Protein AF-A0A961TWR5-F1 (afdb_monomer)

Solvent-accessible surface area (backbone atoms only — not comparable to full-atom values): 5924 Å² total; per-residue (Å²): 115,50,78,44,70,48,48,63,70,35,82,90,73,75,38,55,91,64,96,63,83,71,77,61,46,81,47,73,83,88,82,78,98,65,56,73,64,61,53,50,52,52,45,49,52,34,15,52,65,52,85,90,53,91,63,72,61,31,74,57,32,41,74,58,53,51,52,50,54,49,53,63,56,57,74,74,55,58,92,88,60,81,78,80,87,59,68,79,82,76,113

Foldseek 3Di:
DDWAQLAFADPVVNGGPDDDDGDTDDDDDDDDPDDPVVVNVVQSVQQQPDPPDPDRRGRGGPVVVLVVQVVVVVVPDDPPDDDDPDSVVRD

Sequence (91 aa):
DGILYTRGTVDFYKTYPGMYVPSPVRVTAYDQDSSLESLCEEILGLTKMNWNNTQFDGRLPITLECASKIGDIMKYVDPKERPQVSYSFYM

Structure (mmCIF, N/CA/C/O backbone):
data_AF-A0A961TWR5-F1
#
_entry.id   AF-A0A961TWR5-F1
#
loop_
_atom_site.group_PDB
_atom_site.id
_atom_site.type_symbol
_atom_site.label_atom_id
_atom_site.label_alt_id
_atom_site.label_comp_id
_atom_site.label_asym_id
_atom_site.label_entity_id
_atom_site.label_seq_id
_atom_site.pdbx_PDB_ins_code
_atom_site.Cartn_x
_atom_site.Cartn_y
_atom_site.Cartn_z
_atom_site.occupancy
_atom_site.B_iso_or_equiv
_atom_site.auth_seq_id
_atom_site.auth_comp_id
_atom_site.auth_asym_id
_atom_site.auth_atom_id
_atom_site.pdbx_PDB_model_num
ATOM 1 N N . ASP A 1 1 ? -7.819 11.896 -11.314 1.00 91.19 1 ASP A N 1
ATOM 2 C CA . ASP A 1 1 ? -7.547 10.509 -10.868 1.00 91.19 1 ASP A CA 1
ATOM 3 C C . ASP A 1 1 ? -6.332 9.975 -11.617 1.00 91.19 1 ASP A C 1
ATOM 5 O O . ASP A 1 1 ? -5.938 10.553 -12.622 1.00 91.19 1 ASP A O 1
ATOM 9 N N . GLY A 1 2 ? -5.674 8.947 -11.086 1.00 94.44 2 GLY A N 1
ATOM 10 C CA . GLY A 1 2 ? -4.410 8.437 -11.614 1.00 94.44 2 GLY A CA 1
ATOM 11 C C . GLY A 1 2 ? -4.160 6.978 -11.252 1.00 94.44 2 GLY A C 1
ATOM 12 O O . GLY A 1 2 ? -4.856 6.386 -10.424 1.00 94.44 2 GLY A O 1
ATOM 13 N N . ILE A 1 3 ? -3.162 6.390 -11.905 1.00 96.69 3 ILE A N 1
ATOM 14 C CA . ILE A 1 3 ? -2.728 5.010 -11.693 1.00 96.69 3 ILE A CA 1
ATOM 15 C C . ILE A 1 3 ? -1.280 5.054 -11.209 1.00 96.69 3 ILE A C 1
ATOM 17 O O . ILE A 1 3 ? -0.413 5.560 -11.914 1.00 96.69 3 ILE A O 1
ATOM 21 N N . LEU A 1 4 ? -1.026 4.505 -10.022 1.00 97.00 4 LEU A N 1
ATOM 22 C CA . LEU A 1 4 ? 0.287 4.478 -9.388 1.00 97.00 4 LEU A CA 1
ATOM 23 C C . LEU A 1 4 ? 0.799 3.040 -9.290 1.00 97.00 4 LEU A C 1
ATOM 25 O O . LEU A 1 4 ? 0.191 2.185 -8.642 1.00 97.00 4 LEU A O 1
ATOM 29 N N . TYR A 1 5 ? 1.946 2.774 -9.905 1.00 95.56 5 TYR A N 1
ATOM 30 C CA . TYR A 1 5 ? 2.673 1.525 -9.708 1.00 95.56 5 TYR A CA 1
ATOM 31 C C . TYR A 1 5 ? 3.574 1.656 -8.481 1.00 95.56 5 TYR A C 1
ATOM 33 O O . TYR A 1 5 ? 4.553 2.392 -8.492 1.00 95.56 5 TYR A O 1
ATOM 41 N N . THR A 1 6 ? 3.247 0.929 -7.415 1.00 94.94 6 THR A N 1
ATOM 42 C CA . THR A 1 6 ? 4.036 0.902 -6.167 1.00 94.94 6 THR A CA 1
ATOM 43 C C . THR A 1 6 ? 5.068 -0.228 -6.138 1.00 94.94 6 THR A C 1
ATOM 45 O O . THR A 1 6 ? 5.956 -0.255 -5.279 1.00 94.94 6 THR A O 1
ATOM 48 N N . ARG A 1 7 ? 4.957 -1.149 -7.103 1.00 93.62 7 ARG A N 1
ATOM 49 C CA . ARG A 1 7 ? 5.845 -2.283 -7.365 1.00 93.62 7 ARG A CA 1
ATOM 50 C C . ARG A 1 7 ? 6.282 -2.262 -8.822 1.00 93.62 7 ARG A C 1
ATOM 52 O O . ARG A 1 7 ? 5.472 -1.978 -9.702 1.00 93.62 7 ARG A O 1
ATOM 59 N N . GLY A 1 8 ? 7.533 -2.619 -9.067 1.00 92.88 8 GLY A N 1
ATOM 60 C CA . GLY A 1 8 ? 8.116 -2.629 -10.401 1.00 92.88 8 GLY A CA 1
ATOM 61 C C . GLY A 1 8 ? 9.541 -3.161 -10.380 1.00 92.88 8 GLY A C 1
ATOM 62 O O . GLY A 1 8 ? 9.970 -3.769 -9.398 1.00 92.88 8 GLY A O 1
ATOM 63 N N . THR A 1 9 ? 10.258 -2.953 -11.480 1.00 93.06 9 THR A N 1
ATOM 64 C CA . THR A 1 9 ? 11.652 -3.377 -11.628 1.00 93.06 9 THR A CA 1
ATOM 65 C C . THR A 1 9 ? 12.507 -2.888 -10.466 1.00 93.06 9 THR A C 1
ATOM 67 O O 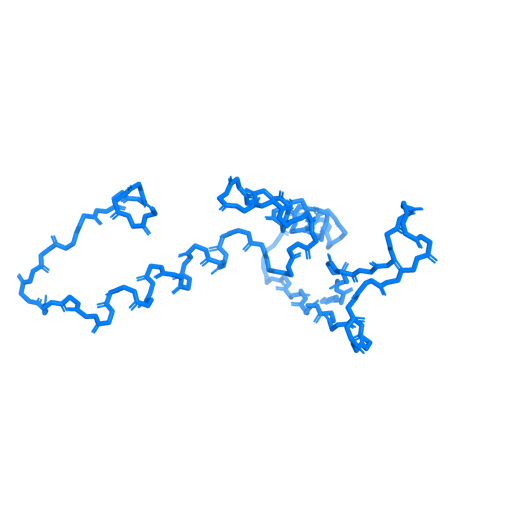. THR A 1 9 ? 12.411 -1.739 -10.044 1.00 93.06 9 THR A O 1
ATOM 70 N N . VAL A 1 10 ? 13.365 -3.775 -9.972 1.00 92.19 10 VAL A N 1
ATOM 71 C CA . VAL A 1 10 ? 14.330 -3.465 -8.922 1.00 92.19 10 VAL A CA 1
ATOM 72 C C . VAL A 1 10 ? 15.710 -3.394 -9.554 1.00 92.19 10 VAL A C 1
ATOM 74 O O . VAL A 1 10 ? 16.182 -4.375 -10.132 1.00 92.19 10 VAL A O 1
ATOM 77 N N . ASP A 1 11 ? 16.381 -2.254 -9.409 1.00 91.75 11 ASP A N 1
ATOM 78 C CA . ASP A 1 11 ? 17.665 -1.991 -10.068 1.00 91.75 11 ASP A CA 1
ATOM 79 C C . ASP A 1 11 ? 18.760 -2.995 -9.717 1.00 91.75 11 ASP A C 1
ATOM 81 O O . ASP A 1 11 ? 19.596 -3.306 -10.568 1.00 91.75 11 ASP A O 1
ATOM 85 N N . PHE A 1 12 ? 18.753 -3.512 -8.487 1.00 93.56 12 PHE A N 1
ATOM 86 C CA . PHE A 1 12 ? 19.695 -4.534 -8.040 1.00 93.56 12 PHE A CA 1
ATOM 87 C C . PHE A 1 12 ? 19.472 -5.874 -8.758 1.00 93.56 12 PHE A C 1
ATOM 89 O O . PHE A 1 12 ? 20.429 -6.499 -9.202 1.00 93.56 12 PHE A O 1
ATOM 96 N N . TYR A 1 13 ? 18.213 -6.286 -8.939 1.00 93.38 13 TYR A N 1
ATOM 97 C CA . TYR A 1 13 ? 17.870 -7.545 -9.609 1.00 93.38 13 TYR A CA 1
ATOM 98 C C . TYR A 1 13 ? 17.808 -7.426 -11.136 1.00 93.38 13 TYR A C 1
ATOM 100 O O . TYR A 1 13 ? 17.723 -8.445 -11.817 1.00 93.38 13 TYR A O 1
ATOM 108 N N . LYS A 1 14 ? 17.804 -6.200 -11.684 1.00 95.25 14 LYS A N 1
ATOM 109 C CA . LYS A 1 14 ? 17.572 -5.913 -13.115 1.00 95.25 14 LYS A CA 1
ATOM 110 C C . LYS A 1 14 ? 16.276 -6.529 -13.659 1.00 95.25 14 LYS A C 1
ATOM 112 O O . LYS A 1 14 ? 16.124 -6.711 -14.861 1.00 95.25 14 LYS A O 1
ATOM 117 N N . THR A 1 15 ? 15.339 -6.846 -12.771 1.00 94.56 15 THR A N 1
ATOM 118 C CA . THR A 1 15 ? 14.060 -7.470 -13.100 1.00 94.56 15 THR A CA 1
ATOM 119 C C . THR A 1 15 ? 13.013 -7.131 -12.043 1.00 94.56 15 THR A C 1
ATOM 121 O O . THR A 1 15 ? 13.332 -6.610 -10.968 1.00 94.56 15 THR A O 1
ATOM 124 N N . TYR A 1 16 ? 11.753 -7.418 -12.354 1.00 92.56 16 TYR A N 1
ATOM 125 C CA . TYR A 1 16 ? 10.673 -7.432 -11.379 1.00 92.56 16 TYR A CA 1
ATOM 126 C C . TYR A 1 16 ? 10.643 -8.800 -10.671 1.00 92.56 16 TYR A C 1
ATOM 128 O O . TYR A 1 16 ? 10.492 -9.814 -11.351 1.00 92.56 16 TYR A O 1
ATOM 136 N N . PRO A 1 17 ? 10.778 -8.868 -9.331 1.00 90.75 17 PRO A N 1
ATOM 137 C CA . PRO A 1 17 ? 10.870 -10.143 -8.613 1.00 90.75 17 PRO A CA 1
ATOM 138 C C . PRO A 1 17 ? 9.516 -10.835 -8.372 1.00 90.75 17 PRO A C 1
ATOM 140 O O . PRO A 1 17 ? 9.486 -11.953 -7.862 1.00 90.75 17 PRO A O 1
ATOM 143 N N . GLY A 1 18 ? 8.387 -10.185 -8.674 1.00 89.00 18 GLY A N 1
ATOM 144 C CA . GLY A 1 18 ? 7.065 -10.778 -8.474 1.00 89.00 18 GLY A CA 1
ATOM 145 C C . GLY A 1 18 ? 6.649 -11.720 -9.607 1.00 89.00 18 GLY A C 1
ATOM 146 O O . GLY A 1 18 ? 7.158 -11.656 -10.720 1.00 89.00 18 GLY A O 1
ATOM 147 N N . MET A 1 19 ? 5.680 -12.593 -9.321 1.00 88.44 19 MET A N 1
ATOM 148 C CA . MET A 1 19 ? 5.255 -13.650 -10.251 1.00 88.44 19 MET A CA 1
ATOM 149 C C . MET A 1 19 ? 4.434 -13.159 -11.455 1.00 88.44 19 MET A C 1
ATOM 151 O O . MET A 1 19 ? 4.428 -13.813 -12.493 1.00 88.44 19 MET A O 1
ATOM 155 N N . TYR A 1 20 ? 3.706 -12.048 -11.318 1.00 91.06 20 TYR A N 1
ATOM 156 C CA . TYR A 1 20 ? 2.737 -11.562 -12.311 1.00 91.06 20 TYR A CA 1
ATOM 157 C C . TYR A 1 20 ? 3.049 -10.132 -12.746 1.00 91.06 20 TYR A C 1
ATOM 159 O O . TYR A 1 20 ? 3.881 -9.470 -12.142 1.00 91.06 20 TYR A O 1
ATOM 167 N N . VAL A 1 21 ? 2.350 -9.611 -13.757 1.00 91.88 21 VAL A N 1
ATOM 168 C CA . VAL A 1 21 ? 2.451 -8.183 -14.098 1.00 91.88 21 VAL A CA 1
ATOM 169 C C . VAL A 1 21 ? 2.114 -7.340 -12.854 1.00 91.88 21 VAL A C 1
ATOM 171 O O . VAL A 1 21 ? 1.094 -7.618 -12.210 1.00 91.88 21 VAL A O 1
ATOM 174 N N . PRO A 1 22 ? 2.939 -6.336 -12.486 1.00 92.88 22 PRO A N 1
ATOM 175 C CA . PRO A 1 22 ? 2.663 -5.485 -11.337 1.00 92.88 22 PRO A CA 1
ATOM 176 C C . PRO A 1 22 ? 1.249 -4.903 -11.400 1.00 92.88 22 PRO A C 1
ATOM 178 O O . PRO A 1 22 ? 0.841 -4.335 -12.408 1.00 92.88 22 PRO A O 1
ATOM 181 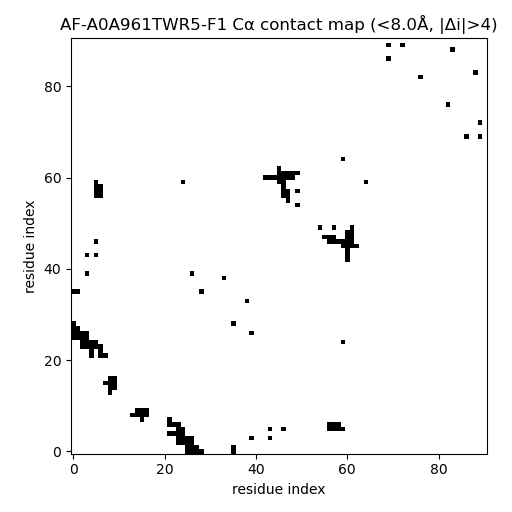N N . SER A 1 23 ? 0.488 -5.054 -10.317 1.00 93.31 23 SER A N 1
ATOM 182 C CA . SER A 1 23 ? -0.865 -4.504 -10.229 1.00 93.31 23 SER A CA 1
ATOM 183 C C . SER A 1 23 ? -0.802 -3.090 -9.652 1.00 93.31 23 SER A C 1
ATOM 185 O O . SER A 1 23 ? -0.367 -2.941 -8.501 1.00 93.31 23 SER A O 1
ATOM 187 N N . PRO A 1 24 ? -1.237 -2.062 -10.399 1.00 95.31 24 PRO A N 1
ATOM 188 C CA . PRO A 1 24 ? -1.194 -0.702 -9.902 1.00 95.31 24 PRO A CA 1
ATOM 189 C C . PRO A 1 24 ? -2.312 -0.423 -8.893 1.00 95.31 24 PRO A C 1
ATOM 191 O O . PRO A 1 24 ? -3.296 -1.160 -8.782 1.00 95.31 24 PRO A O 1
ATOM 194 N N . VAL A 1 25 ? -2.166 0.687 -8.176 1.00 95.81 25 VAL A N 1
ATOM 195 C CA . VAL A 1 25 ? -3.176 1.251 -7.281 1.00 95.81 25 VAL A CA 1
ATOM 196 C C . VAL A 1 25 ? -3.817 2.451 -7.973 1.00 95.81 25 VAL A C 1
ATOM 198 O O . VAL A 1 25 ? -3.124 3.295 -8.539 1.00 95.81 25 VAL A O 1
ATOM 201 N N . ARG A 1 26 ? -5.149 2.535 -7.950 1.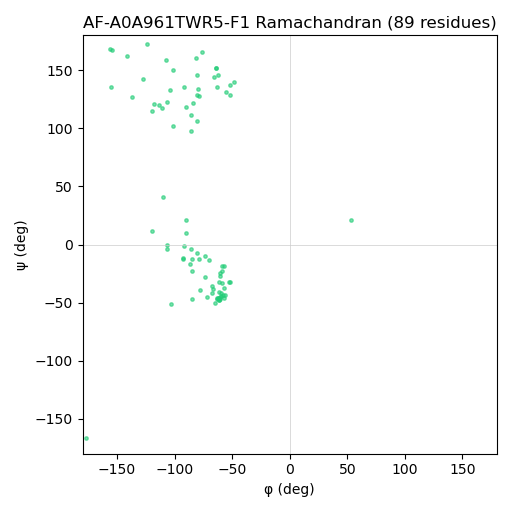00 96.81 26 ARG A N 1
ATOM 202 C CA . ARG A 1 26 ? -5.867 3.724 -8.420 1.00 96.81 26 ARG A CA 1
ATOM 203 C C . ARG A 1 26 ? -5.854 4.781 -7.321 1.00 96.81 26 ARG A C 1
ATOM 205 O O . ARG A 1 26 ? -6.248 4.490 -6.196 1.00 96.81 26 ARG A O 1
ATOM 212 N N . VAL A 1 27 ? -5.451 5.994 -7.673 1.00 96.31 27 VAL A N 1
ATOM 213 C CA . VAL A 1 27 ? -5.463 7.157 -6.788 1.00 96.31 27 VAL A CA 1
ATOM 214 C C . VAL A 1 27 ? -6.521 8.128 -7.291 1.00 96.31 27 VAL A C 1
ATOM 216 O O . VAL A 1 27 ? -6.440 8.652 -8.403 1.00 96.31 27 VAL A O 1
ATOM 219 N N . THR A 1 28 ? -7.531 8.365 -6.466 1.00 95.56 28 THR A N 1
ATOM 220 C CA . THR A 1 28 ? -8.566 9.363 -6.725 1.00 95.56 28 THR A CA 1
ATOM 221 C C . THR A 1 28 ? -8.515 10.358 -5.586 1.00 95.56 28 THR A C 1
ATOM 223 O O . THR A 1 28 ? -8.765 9.998 -4.440 1.00 95.56 28 THR A O 1
ATOM 226 N N . ALA A 1 29 ? -8.153 11.591 -5.907 1.00 93.62 29 ALA A N 1
ATOM 227 C CA . ALA A 1 29 ? -8.181 12.680 -4.955 1.00 93.62 29 ALA A CA 1
ATOM 228 C C . ALA A 1 29 ? -9.545 13.384 -5.060 1.00 93.62 29 ALA A C 1
ATOM 230 O O . ALA A 1 29 ? -10.094 13.518 -6.157 1.00 93.62 29 ALA A O 1
ATOM 231 N N . TYR A 1 30 ? -10.135 13.679 -3.901 1.00 92.00 30 TYR A N 1
ATOM 232 C CA . TYR A 1 30 ? -11.496 14.208 -3.779 1.00 92.00 30 TYR A CA 1
ATOM 233 C C . TYR A 1 30 ? -11.478 15.711 -3.496 1.00 92.00 30 TYR A C 1
ATOM 235 O O . TYR A 1 30 ? -12.115 16.474 -4.213 1.00 92.00 30 TYR A O 1
ATOM 243 N N . ASP A 1 31 ? -10.712 16.110 -2.483 1.00 92.50 31 ASP A N 1
ATOM 244 C CA . ASP A 1 31 ? -10.439 17.496 -2.118 1.00 92.50 31 ASP A CA 1
ATOM 245 C C . ASP A 1 31 ? -8.945 17.600 -1.796 1.00 92.50 31 ASP A C 1
ATOM 247 O O . ASP A 1 31 ? -8.411 16.753 -1.072 1.00 92.50 31 ASP A O 1
ATOM 251 N N . GLN A 1 32 ? -8.247 18.534 -2.438 1.00 85.69 32 GLN A N 1
ATOM 252 C CA . GLN A 1 32 ? -6.786 18.557 -2.470 1.00 85.69 32 GLN A CA 1
ATOM 253 C C . GLN A 1 32 ? -6.249 19.971 -2.707 1.00 85.69 32 GLN A C 1
ATOM 255 O O . GLN A 1 32 ? -6.667 20.656 -3.638 1.00 85.69 32 GLN A O 1
ATOM 260 N N . ASP A 1 33 ? -5.233 20.344 -1.935 1.00 90.38 33 ASP A N 1
ATOM 261 C CA . ASP A 1 33 ? -4.444 21.563 -2.163 1.00 90.38 33 ASP A CA 1
ATOM 262 C C . ASP A 1 33 ? -3.197 21.294 -3.031 1.00 90.38 33 ASP A C 1
ATOM 264 O O . ASP A 1 33 ? -2.542 22.217 -3.519 1.00 90.38 33 ASP A O 1
ATOM 268 N N . SER A 1 34 ? -2.872 20.013 -3.235 1.00 92.81 34 SER A N 1
ATOM 269 C CA . SER A 1 34 ? -1.655 19.532 -3.894 1.00 92.81 34 SER A CA 1
ATOM 270 C C . SER A 1 34 ? -1.928 18.959 -5.286 1.00 92.81 34 SER A C 1
ATOM 272 O O . SER A 1 34 ? -3.029 18.492 -5.609 1.00 92.81 34 SER A O 1
ATOM 274 N N . SER A 1 35 ? -0.880 18.915 -6.111 1.00 95.50 35 SER A N 1
ATOM 275 C CA . SER A 1 35 ? -0.931 18.198 -7.385 1.00 95.50 35 SER A CA 1
ATOM 276 C C . SER A 1 35 ? -1.127 16.690 -7.166 1.00 95.50 35 SER A C 1
ATOM 278 O O . SER A 1 35 ? -0.700 16.127 -6.155 1.00 95.50 35 SER A O 1
ATOM 280 N N . LEU A 1 36 ? -1.746 16.014 -8.138 1.00 96.00 36 LEU A N 1
ATOM 281 C CA . LEU A 1 36 ? -1.898 14.557 -8.096 1.00 96.00 36 LEU A CA 1
ATOM 282 C C . LEU A 1 36 ? -0.539 13.835 -8.077 1.00 96.00 36 LEU A C 1
ATOM 284 O O . LEU A 1 36 ? -0.433 12.775 -7.469 1.00 96.00 36 LEU A O 1
ATOM 288 N N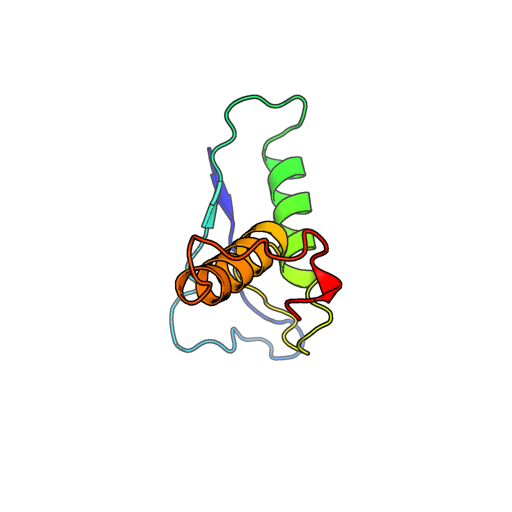 . GLU A 1 37 ? 0.483 14.402 -8.719 1.00 96.38 37 GLU A N 1
ATOM 289 C CA . GLU A 1 37 ? 1.847 13.865 -8.734 1.00 96.38 37 GLU A CA 1
ATOM 290 C C . GLU A 1 37 ? 2.461 13.883 -7.333 1.00 96.38 37 GLU A C 1
ATOM 292 O O . GLU A 1 37 ? 2.870 12.834 -6.846 1.00 96.38 37 GLU A O 1
ATOM 297 N N . SER A 1 38 ? 2.396 15.023 -6.638 1.00 96.94 38 SER A N 1
ATOM 298 C CA . SER A 1 38 ? 2.868 15.153 -5.251 1.00 96.94 38 SER A CA 1
ATOM 299 C C . SER A 1 38 ? 2.163 14.167 -4.316 1.00 96.94 38 SER A C 1
ATOM 301 O O . SER A 1 38 ? 2.807 13.474 -3.533 1.00 96.94 38 SER A O 1
ATOM 303 N N . LEU A 1 39 ? 0.839 14.016 -4.455 1.00 96.25 39 LEU A N 1
ATOM 304 C CA . LEU A 1 39 ? 0.087 13.009 -3.698 1.00 96.25 39 LEU A CA 1
ATOM 305 C C . LEU A 1 39 ? 0.565 11.583 -4.011 1.00 96.25 39 LEU A C 1
ATOM 307 O O . LEU A 1 39 ? 0.669 10.749 -3.114 1.00 96.25 39 LEU A O 1
ATOM 311 N N . CYS A 1 40 ? 0.859 11.280 -5.276 1.00 97.00 40 CYS A N 1
ATOM 312 C CA . CYS A 1 40 ? 1.382 9.973 -5.666 1.00 97.00 40 CYS A CA 1
ATOM 313 C C . CYS A 1 40 ? 2.785 9.715 -5.102 1.00 97.00 40 CYS A C 1
ATOM 315 O O . CYS A 1 40 ? 3.056 8.588 -4.688 1.00 97.00 40 CYS A O 1
ATOM 317 N N . GLU A 1 41 ? 3.652 10.725 -5.054 1.00 96.88 41 GLU A N 1
ATOM 318 C CA . GLU A 1 41 ? 4.981 10.635 -4.439 1.00 96.88 41 GLU A CA 1
ATOM 319 C C . GLU A 1 41 ? 4.887 10.345 -2.937 1.00 96.88 41 GLU A C 1
ATOM 321 O O . GLU A 1 41 ? 5.546 9.428 -2.441 1.00 96.88 41 GLU A O 1
ATOM 326 N N . GLU A 1 42 ? 4.014 11.055 -2.219 1.00 96.31 42 GLU A N 1
ATOM 327 C CA . GLU A 1 42 ? 3.760 10.817 -0.794 1.00 96.31 42 GLU A CA 1
ATOM 328 C C . GLU A 1 42 ? 3.216 9.405 -0.542 1.00 96.31 42 GLU A C 1
ATOM 330 O O . GLU A 1 42 ? 3.725 8.677 0.316 1.00 96.31 42 GLU A O 1
ATOM 335 N N . ILE A 1 43 ? 2.215 8.976 -1.322 1.00 96.56 43 ILE A N 1
ATOM 336 C CA . ILE A 1 43 ? 1.654 7.620 -1.244 1.00 96.56 43 ILE A CA 1
ATOM 337 C C . ILE A 1 43 ? 2.740 6.579 -1.523 1.00 96.56 43 ILE A C 1
ATOM 339 O O . ILE A 1 43 ? 2.832 5.582 -0.800 1.00 96.56 43 ILE A O 1
ATOM 343 N N . LEU A 1 44 ? 3.575 6.797 -2.544 1.00 96.31 44 LEU A N 1
ATOM 344 C CA . LEU A 1 44 ? 4.676 5.901 -2.871 1.00 96.31 44 LEU A CA 1
ATOM 345 C C . LEU A 1 44 ? 5.653 5.801 -1.699 1.00 96.31 44 LEU A C 1
ATOM 347 O O . LEU A 1 44 ? 5.975 4.683 -1.302 1.00 96.31 44 LEU A O 1
ATOM 351 N N . GLY A 1 45 ? 6.050 6.923 -1.095 1.00 95.69 45 GLY A N 1
ATOM 352 C CA . GLY A 1 45 ? 6.890 6.950 0.103 1.00 95.69 45 GLY A CA 1
ATOM 353 C C . GLY A 1 45 ? 6.272 6.178 1.272 1.00 95.69 45 GLY A C 1
ATOM 354 O O . GLY A 1 45 ? 6.926 5.323 1.871 1.00 95.69 45 GLY A O 1
ATOM 355 N N . LEU A 1 46 ? 4.979 6.379 1.540 1.00 96.06 46 LEU A N 1
ATOM 35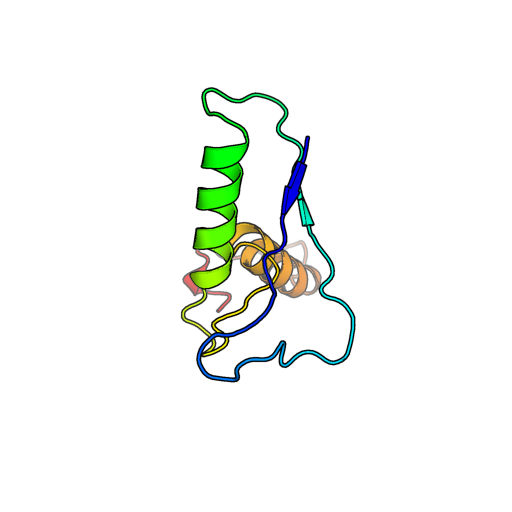6 C CA . LEU A 1 46 ? 4.233 5.654 2.577 1.00 96.06 46 LEU A CA 1
ATOM 357 C C . LEU A 1 46 ? 4.187 4.141 2.349 1.00 96.06 46 LEU A C 1
ATOM 359 O O . LEU A 1 46 ? 4.104 3.392 3.323 1.00 96.06 46 LEU A O 1
ATOM 363 N N . THR A 1 47 ? 4.277 3.661 1.105 1.00 95.31 47 THR A N 1
ATOM 364 C CA . THR A 1 47 ? 4.362 2.213 0.829 1.00 95.31 47 THR A CA 1
ATOM 365 C C . THR A 1 47 ? 5.695 1.587 1.249 1.00 95.31 47 THR A C 1
ATOM 367 O O . THR A 1 47 ? 5.810 0.364 1.295 1.00 95.31 47 THR A O 1
ATOM 370 N N . LYS A 1 48 ? 6.711 2.408 1.543 1.00 92.75 48 LYS A N 1
ATOM 371 C CA . LYS A 1 48 ? 8.076 1.987 1.903 1.00 92.75 48 LYS A CA 1
ATOM 372 C C . LYS A 1 48 ? 8.381 2.164 3.391 1.00 92.75 48 LYS A C 1
ATOM 374 O O . LYS A 1 48 ? 9.449 1.776 3.846 1.00 92.75 48 LYS A O 1
ATOM 379 N N . MET A 1 49 ? 7.448 2.725 4.160 1.00 91.44 49 MET A N 1
ATOM 380 C CA . MET A 1 49 ? 7.645 3.066 5.574 1.00 91.44 49 MET A CA 1
ATOM 381 C C . MET A 1 49 ? 7.266 1.945 6.556 1.00 91.44 49 MET A C 1
ATOM 383 O O . MET A 1 49 ? 7.016 2.209 7.730 1.00 91.44 49 MET A O 1
ATOM 387 N N . ASN A 1 50 ? 7.220 0.684 6.118 1.00 88.50 50 ASN A N 1
ATOM 388 C CA . ASN A 1 50 ? 6.915 -0.429 7.015 1.00 88.50 50 ASN A CA 1
ATOM 389 C C . ASN A 1 50 ? 8.174 -0.949 7.722 1.00 88.50 50 ASN A C 1
ATOM 391 O O . ASN A 1 50 ? 8.895 -1.779 7.188 1.00 88.50 50 ASN A O 1
ATOM 395 N N . TRP A 1 51 ? 8.405 -0.497 8.958 1.00 84.12 51 TRP A N 1
ATOM 396 C CA . TRP A 1 51 ? 9.550 -0.938 9.774 1.00 84.12 51 TRP A CA 1
ATOM 397 C C . TRP A 1 51 ? 9.406 -2.368 10.329 1.00 84.12 51 TRP A C 1
ATOM 399 O O . TRP A 1 51 ? 10.348 -2.932 10.877 1.00 84.12 51 TRP A O 1
ATOM 409 N N . ASN A 1 52 ? 8.226 -2.980 10.205 1.00 84.31 52 ASN A N 1
ATOM 410 C CA . ASN A 1 52 ? 7.937 -4.292 10.797 1.00 84.31 52 ASN A CA 1
ATOM 411 C C . ASN A 1 52 ? 8.231 -5.449 9.842 1.00 84.31 52 ASN A C 1
ATOM 413 O O . ASN A 1 52 ? 8.036 -6.611 10.191 1.00 84.31 52 ASN A O 1
ATOM 417 N N . ASN A 1 53 ? 8.669 -5.150 8.621 1.00 82.81 53 ASN A N 1
ATOM 418 C CA . ASN A 1 53 ? 9.157 -6.140 7.680 1.00 82.81 53 ASN A CA 1
ATOM 419 C C . ASN A 1 53 ? 10.357 -5.580 6.909 1.00 82.81 53 ASN A C 1
ATOM 421 O O . ASN A 1 53 ? 10.594 -4.379 6.862 1.00 82.81 53 ASN A O 1
ATOM 425 N N . THR A 1 54 ? 11.132 -6.470 6.297 1.00 85.56 54 THR A N 1
ATOM 426 C CA . THR A 1 54 ? 12.260 -6.093 5.433 1.00 85.56 54 THR A CA 1
ATOM 427 C C . THR A 1 54 ? 11.832 -5.930 3.972 1.00 85.56 54 THR A C 1
ATOM 429 O O . THR A 1 54 ? 12.678 -5.867 3.079 1.00 85.56 54 THR A O 1
ATOM 432 N N . GLN A 1 55 ? 10.523 -5.934 3.696 1.00 86.19 55 GLN A N 1
ATOM 433 C CA . GLN A 1 55 ? 10.006 -5.846 2.341 1.00 86.19 55 GLN A CA 1
ATOM 434 C C . GLN A 1 55 ? 10.029 -4.388 1.881 1.00 86.19 55 GLN A C 1
ATOM 436 O O . GLN A 1 55 ? 9.189 -3.578 2.257 1.00 86.19 55 GLN A O 1
ATOM 441 N N . PHE A 1 56 ? 10.973 -4.071 1.002 1.00 85.44 56 PHE A N 1
ATOM 442 C CA . PHE A 1 56 ? 11.152 -2.716 0.486 1.00 85.44 56 PHE A CA 1
ATOM 443 C C . PHE A 1 56 ? 10.152 -2.342 -0.621 1.00 85.44 56 PHE A C 1
ATOM 445 O O . PHE A 1 56 ? 10.052 -1.178 -0.975 1.00 85.44 56 PHE A O 1
ATOM 452 N N . ASP A 1 57 ? 9.403 -3.283 -1.201 1.00 87.94 57 ASP A N 1
ATOM 453 C CA . ASP A 1 57 ? 8.479 -3.037 -2.316 1.00 87.94 57 ASP A CA 1
ATOM 454 C C . ASP A 1 57 ? 6.997 -3.166 -1.902 1.00 87.94 57 ASP A C 1
ATOM 456 O O . ASP A 1 57 ? 6.166 -3.701 -2.637 1.00 87.94 57 ASP A O 1
ATOM 460 N N . GLY A 1 58 ? 6.635 -2.661 -0.717 1.00 90.81 58 GLY A N 1
ATOM 461 C CA . GLY A 1 58 ? 5.248 -2.648 -0.230 1.00 90.81 58 GLY A CA 1
ATOM 462 C C . GLY A 1 58 ? 4.245 -2.123 -1.270 1.00 90.81 58 GLY A C 1
ATOM 463 O O . GLY A 1 58 ? 4.547 -1.195 -2.027 1.00 90.81 58 GLY A O 1
ATOM 464 N N . ARG A 1 59 ? 3.065 -2.762 -1.353 1.00 93.00 59 ARG A N 1
ATOM 465 C CA . ARG A 1 59 ? 2.032 -2.420 -2.352 1.00 93.00 59 ARG A CA 1
ATOM 466 C C . ARG A 1 59 ? 1.150 -1.270 -1.886 1.00 93.00 59 ARG A C 1
ATOM 468 O O . ARG A 1 59 ? 0.847 -0.391 -2.690 1.00 93.00 59 ARG A O 1
ATOM 475 N N . LEU A 1 60 ? 0.682 -1.332 -0.643 1.00 95.81 60 LEU A N 1
ATOM 476 C CA . LEU A 1 60 ? -0.227 -0.350 -0.062 1.00 95.81 60 LEU A CA 1
ATOM 477 C C . LEU A 1 60 ? 0.555 0.607 0.845 1.00 95.81 60 LEU A C 1
ATOM 479 O O . LEU A 1 60 ? 1.569 0.206 1.416 1.00 95.81 60 LEU A O 1
ATOM 483 N N . PRO A 1 61 ? 0.113 1.867 0.984 1.00 95.75 61 PRO A N 1
ATOM 484 C CA . PRO A 1 61 ? 0.686 2.772 1.968 1.00 95.75 61 PRO A CA 1
ATOM 485 C C . PRO A 1 61 ? 0.451 2.231 3.380 1.00 95.75 61 PRO A C 1
ATOM 487 O O . PRO A 1 61 ? -0.601 1.649 3.663 1.00 95.75 61 PRO A O 1
ATOM 490 N N . ILE A 1 62 ? 1.411 2.469 4.277 1.00 93.94 62 ILE A N 1
ATOM 491 C CA . ILE A 1 62 ? 1.354 1.994 5.666 1.00 93.94 62 ILE A CA 1
ATOM 492 C C . ILE A 1 62 ? 0.053 2.387 6.379 1.00 93.94 62 ILE A C 1
ATOM 494 O O . ILE A 1 62 ? -0.470 1.613 7.170 1.00 93.94 62 ILE A O 1
ATOM 498 N N . THR A 1 63 ? -0.531 3.539 6.044 1.00 94.00 63 THR A N 1
ATOM 499 C CA . THR A 1 63 ? -1.817 3.997 6.590 1.00 94.00 63 THR A CA 1
ATOM 500 C C . THR A 1 63 ? -2.948 2.988 6.369 1.00 94.00 63 THR A C 1
ATOM 502 O O . THR A 1 63 ? -3.705 2.704 7.297 1.00 94.00 63 THR A O 1
ATOM 505 N N . LEU A 1 64 ? -3.036 2.397 5.173 1.00 95.62 64 LEU A N 1
ATOM 506 C CA . LEU A 1 64 ? -4.042 1.385 4.843 1.00 95.62 64 LEU A CA 1
ATOM 507 C C . LEU A 1 64 ? -3.680 0.010 5.409 1.00 95.62 64 LEU A C 1
ATOM 509 O O . LEU A 1 64 ? -4.561 -0.696 5.899 1.00 95.62 64 LEU A O 1
ATOM 513 N N . GLU A 1 65 ? -2.400 -0.373 5.371 1.00 92.56 65 GLU A N 1
ATOM 514 C CA . GLU A 1 65 ? -1.961 -1.657 5.933 1.00 92.56 65 GLU A CA 1
ATOM 515 C C . GLU A 1 65 ? -2.219 -1.728 7.443 1.00 92.56 65 GLU A C 1
ATOM 517 O O . GLU A 1 65 ? -2.772 -2.717 7.926 1.00 92.56 65 GLU A O 1
ATOM 522 N N . CYS A 1 66 ? -1.877 -0.672 8.186 1.00 90.56 66 CYS A N 1
ATOM 523 C CA . CYS A 1 66 ? -2.131 -0.584 9.622 1.00 90.56 66 CYS A CA 1
ATOM 524 C C . CYS A 1 66 ? -3.627 -0.656 9.930 1.00 90.56 66 CYS A C 1
ATOM 526 O O . CYS A 1 66 ? -4.037 -1.448 10.775 1.00 90.56 66 CYS A O 1
ATOM 528 N N . ALA A 1 67 ? -4.451 0.122 9.220 1.00 92.81 67 ALA A N 1
ATOM 529 C CA . ALA A 1 67 ? -5.898 0.117 9.418 1.00 92.81 67 ALA A CA 1
ATOM 530 C C . ALA A 1 67 ? -6.513 -1.271 9.165 1.00 92.81 67 ALA A C 1
ATOM 532 O O . ALA A 1 67 ? -7.341 -1.724 9.954 1.00 92.81 67 ALA A O 1
ATOM 533 N N . SER A 1 68 ? -6.072 -1.974 8.113 1.00 93.25 68 SER A N 1
ATOM 534 C CA . SER A 1 68 ? -6.535 -3.335 7.822 1.00 93.25 68 SER A CA 1
ATOM 535 C C . SER A 1 68 ? -6.161 -4.314 8.935 1.00 93.25 68 SER A C 1
ATOM 537 O O . SER A 1 68 ? -7.021 -5.061 9.392 1.00 93.25 68 SER A O 1
ATOM 539 N N . LYS A 1 69 ? -4.908 -4.283 9.411 1.00 91.06 69 LYS A N 1
ATOM 540 C CA . LYS A 1 69 ? -4.436 -5.166 10.492 1.00 91.06 69 LYS A CA 1
ATOM 541 C C . LYS A 1 69 ? -5.195 -4.945 11.795 1.00 91.06 69 LYS A C 1
ATOM 543 O O . LYS A 1 69 ? -5.641 -5.906 12.415 1.00 91.06 69 LYS A O 1
ATOM 548 N N . ILE A 1 70 ? -5.382 -3.685 12.193 1.00 91.25 70 ILE A N 1
ATOM 549 C CA . ILE A 1 70 ? -6.184 -3.352 13.377 1.00 91.25 70 ILE A CA 1
ATOM 550 C C . ILE A 1 70 ? -7.617 -3.848 13.178 1.00 91.25 70 ILE A C 1
ATOM 552 O O . ILE A 1 70 ? -8.170 -4.482 14.070 1.00 91.25 70 ILE A O 1
ATOM 556 N N . GLY A 1 71 ? -8.207 -3.616 12.002 1.00 91.94 71 GLY A N 1
ATOM 557 C CA . GLY A 1 71 ? -9.541 -4.108 11.666 1.00 91.94 71 GLY A CA 1
ATOM 558 C C . GLY A 1 71 ? -9.668 -5.628 11.786 1.00 91.94 71 GLY A C 1
ATOM 559 O O . GLY A 1 71 ? -10.691 -6.114 12.261 1.00 91.94 71 GLY A O 1
ATOM 560 N N . ASP A 1 72 ? -8.632 -6.382 11.418 1.00 92.88 72 ASP A N 1
ATOM 561 C CA . ASP A 1 72 ? -8.604 -7.838 11.571 1.00 92.88 72 ASP A CA 1
ATOM 562 C C . ASP A 1 72 ? -8.560 -8.283 13.036 1.00 92.88 72 ASP A C 1
ATOM 564 O O . ASP A 1 72 ? -9.213 -9.264 13.382 1.00 92.88 72 ASP A O 1
ATOM 568 N N . ILE A 1 73 ? -7.869 -7.542 13.905 1.00 91.38 73 ILE A N 1
ATOM 569 C CA . ILE A 1 73 ? -7.847 -7.808 15.351 1.00 91.38 73 ILE A CA 1
ATOM 570 C C . ILE A 1 73 ? -9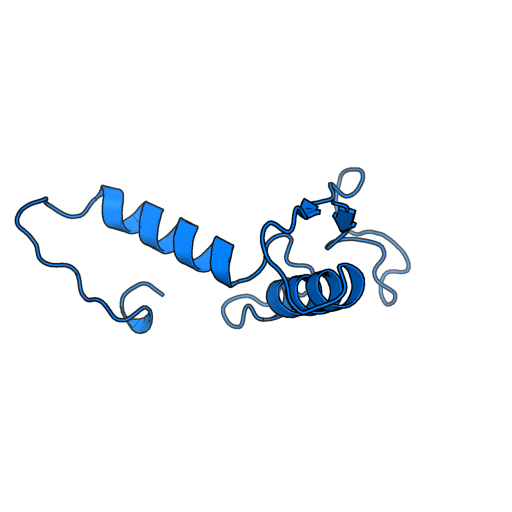.196 -7.450 15.988 1.00 91.38 73 ILE A C 1
ATOM 572 O O . ILE A 1 73 ? -9.755 -8.239 16.749 1.00 91.38 73 ILE A O 1
ATOM 576 N N . MET A 1 74 ? -9.757 -6.287 15.639 1.00 90.62 74 MET A N 1
ATOM 577 C CA . MET A 1 74 ? -11.001 -5.768 16.224 1.00 90.62 74 MET A CA 1
ATOM 578 C C . MET A 1 74 ? -12.208 -6.687 15.998 1.00 90.62 74 MET A C 1
ATOM 580 O O . MET A 1 74 ? -13.133 -6.678 16.804 1.00 90.62 74 MET A O 1
ATOM 584 N N . LYS A 1 75 ? -12.195 -7.524 14.950 1.00 91.69 75 LYS A N 1
ATOM 585 C CA . LYS A 1 75 ? -13.241 -8.534 14.689 1.00 91.69 75 LYS A CA 1
ATOM 586 C C . LYS A 1 75 ? -13.418 -9.548 15.823 1.00 91.69 75 LYS A C 1
ATOM 588 O O . LYS A 1 75 ? -14.475 -10.165 15.904 1.00 91.69 75 LYS A O 1
ATOM 593 N N . TYR A 1 76 ? -12.396 -9.740 16.654 1.00 92.12 76 TYR A N 1
ATOM 594 C CA . TYR A 1 76 ? -12.387 -10.739 17.724 1.00 92.12 76 TYR A CA 1
ATOM 595 C C . TYR A 1 76 ? -12.543 -10.137 19.125 1.00 92.12 76 TYR A C 1
ATOM 597 O O . TYR A 1 76 ? -12.556 -10.881 20.102 1.00 92.12 76 TYR A O 1
ATOM 605 N N . VAL A 1 77 ? -12.652 -8.811 19.235 1.00 91.38 77 VAL A N 1
ATOM 606 C CA . VAL A 1 77 ? -12.852 -8.123 20.515 1.00 91.38 77 VAL A CA 1
ATOM 607 C C . VAL A 1 77 ? -14.328 -8.208 20.905 1.00 91.38 77 VAL A C 1
ATOM 609 O O . VAL A 1 77 ? -15.207 -7.971 20.073 1.00 91.38 77 VAL A O 1
ATOM 612 N N . ASP A 1 78 ? -14.614 -8.545 22.166 1.00 93.38 78 ASP A N 1
ATOM 613 C CA . ASP A 1 78 ? -15.992 -8.572 22.663 1.00 93.38 78 ASP A CA 1
ATOM 614 C C . ASP A 1 78 ? -16.595 -7.152 22.605 1.00 93.38 78 ASP A C 1
ATOM 616 O O . ASP A 1 78 ? -15.941 -6.195 23.029 1.00 93.38 78 ASP A O 1
ATOM 620 N N . PRO A 1 79 ? -17.844 -6.969 22.136 1.00 89.12 79 PRO A N 1
ATOM 621 C CA . PRO A 1 79 ? -18.472 -5.647 22.053 1.00 89.12 79 PRO A CA 1
ATOM 622 C C . PRO A 1 79 ? -18.559 -4.873 23.380 1.00 89.12 79 PRO A C 1
ATOM 624 O O . PRO A 1 79 ? -18.797 -3.664 23.369 1.00 89.12 79 PRO A O 1
ATOM 627 N N . LYS A 1 80 ? -18.429 -5.548 24.529 1.00 94.00 80 LYS A N 1
ATOM 628 C CA . LYS A 1 80 ? -18.422 -4.934 25.867 1.00 94.00 80 LYS A CA 1
ATOM 629 C C . LYS A 1 80 ? -17.033 -4.473 26.302 1.00 94.00 80 LYS A C 1
ATOM 631 O O . LYS A 1 80 ? -16.930 -3.696 27.254 1.00 94.00 80 LYS A O 1
ATOM 636 N N . GLU A 1 81 ? -15.981 -4.949 25.649 1.00 92.12 81 GLU A N 1
ATOM 637 C CA . GLU A 1 81 ? -14.610 -4.560 25.946 1.00 92.12 81 GLU A CA 1
ATOM 638 C C . GLU A 1 81 ? -14.265 -3.222 25.292 1.00 92.12 81 GLU A C 1
ATOM 640 O O . GLU A 1 81 ? -14.734 -2.874 24.209 1.00 92.12 81 GLU A O 1
ATOM 645 N N . ARG A 1 82 ? -13.431 -2.435 25.979 1.00 89.44 82 ARG A N 1
ATOM 646 C CA . ARG A 1 82 ? -12.906 -1.175 25.449 1.00 89.44 82 ARG A CA 1
ATOM 647 C C . ARG A 1 82 ? -11.475 -1.407 24.971 1.00 89.44 82 ARG A C 1
ATOM 649 O O . ARG A 1 82 ? -10.582 -1.473 25.818 1.00 89.44 82 ARG A O 1
ATOM 656 N N . PRO A 1 83 ? -11.247 -1.543 23.655 1.00 89.25 83 PRO A N 1
ATOM 657 C CA . PRO A 1 83 ? -9.907 -1.735 23.128 1.00 89.25 83 PRO A CA 1
ATOM 658 C C . PRO A 1 83 ? -9.022 -0.513 23.404 1.00 89.25 83 PRO A C 1
ATOM 660 O O . PRO A 1 83 ? -9.504 0.619 23.506 1.00 89.25 83 PRO A O 1
ATOM 663 N N . GLN A 1 84 ? -7.713 -0.743 23.519 1.00 90.56 84 GLN A N 1
ATOM 664 C CA . GLN A 1 84 ? -6.744 0.342 23.630 1.00 90.56 84 GLN A CA 1
ATOM 665 C C . GLN A 1 84 ? -6.713 1.160 22.335 1.00 90.56 84 GLN A C 1
ATOM 667 O O . GLN A 1 84 ? -6.847 0.630 21.242 1.00 90.56 84 GLN A O 1
ATOM 672 N N . VAL A 1 85 ? -6.528 2.474 22.436 1.00 84.81 85 VAL A N 1
ATOM 673 C CA . VAL A 1 85 ? -6.533 3.347 21.244 1.00 84.81 85 VAL A CA 1
ATOM 674 C C . VAL A 1 85 ? -5.173 3.423 20.554 1.00 84.81 85 VAL A C 1
ATOM 676 O O . VAL A 1 85 ? -5.089 3.773 19.380 1.00 84.81 85 VAL A O 1
ATOM 679 N N . SER A 1 86 ? -4.094 3.127 21.282 1.00 86.62 86 SER A N 1
ATOM 680 C CA . SER A 1 86 ? -2.744 3.261 20.741 1.00 86.62 86 SER A CA 1
ATOM 681 C C . SER A 1 86 ? -2.403 2.083 19.836 1.00 86.62 86 SER A C 1
ATOM 683 O O . SER A 1 86 ? -2.470 0.924 20.244 1.00 86.62 86 SER A O 1
ATOM 685 N N . TYR A 1 87 ? -1.950 2.405 18.624 1.00 79.44 87 TYR A N 1
ATOM 686 C CA . TYR A 1 87 ? -1.479 1.446 17.626 1.00 79.44 87 TYR A CA 1
ATOM 687 C C . TYR A 1 87 ? -0.413 0.480 18.164 1.00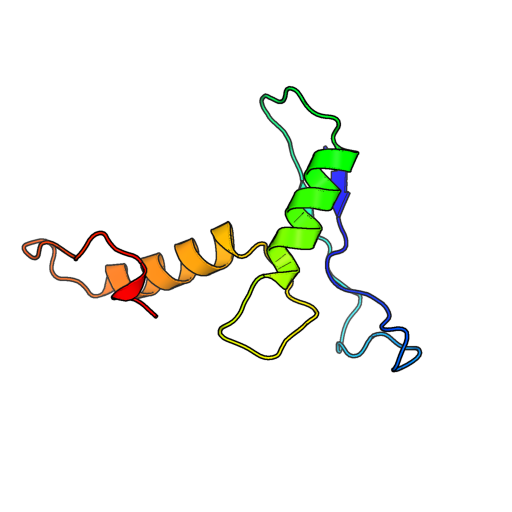 79.44 87 TYR A C 1
ATOM 689 O O . TYR A 1 87 ? -0.386 -0.682 17.776 1.00 79.44 87 TYR A O 1
ATOM 697 N N . SER A 1 88 ? 0.423 0.930 19.105 1.00 84.19 88 SER A N 1
ATOM 698 C CA . SER A 1 88 ? 1.493 0.125 19.708 1.00 84.19 88 SER A CA 1
ATOM 699 C C . SER A 1 88 ? 1.016 -1.153 20.407 1.00 84.19 88 SER A C 1
ATOM 701 O O . SER A 1 88 ? 1.831 -2.027 20.663 1.00 84.19 88 SER A O 1
ATOM 703 N N . PHE A 1 89 ? -0.270 -1.263 20.752 1.00 85.75 89 PHE A N 1
ATOM 704 C CA . PHE A 1 89 ? -0.840 -2.467 21.369 1.00 85.75 89 PHE A CA 1
ATOM 705 C C . PHE A 1 89 ? -1.283 -3.528 20.347 1.00 85.75 89 PHE A C 1
ATOM 707 O O . PHE A 1 89 ? -1.728 -4.600 20.748 1.00 85.75 89 PHE A O 1
ATOM 714 N N . TYR A 1 90 ? -1.181 -3.235 19.047 1.00 84.00 90 TYR A N 1
ATOM 715 C CA . TYR A 1 90 ? -1.696 -4.065 17.950 1.00 84.00 90 TYR A CA 1
ATOM 716 C C . TYR A 1 90 ? -0.610 -4.539 16.976 1.00 84.00 90 TYR A C 1
ATOM 718 O O . TYR A 1 90 ? -0.936 -5.020 15.890 1.00 84.00 90 TYR A O 1
ATOM 726 N N . MET A 1 91 ? 0.6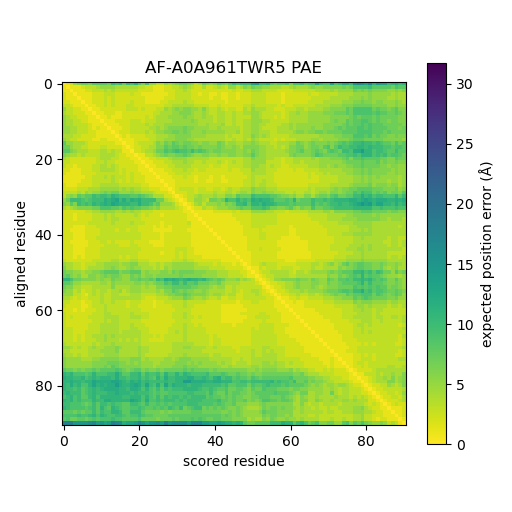63 -4.372 17.342 1.00 73.62 91 MET A N 1
ATOM 727 C CA . MET A 1 91 ? 1.831 -4.652 16.505 1.00 73.62 91 MET A CA 1
ATOM 728 C C . MET A 1 91 ? 2.836 -5.559 1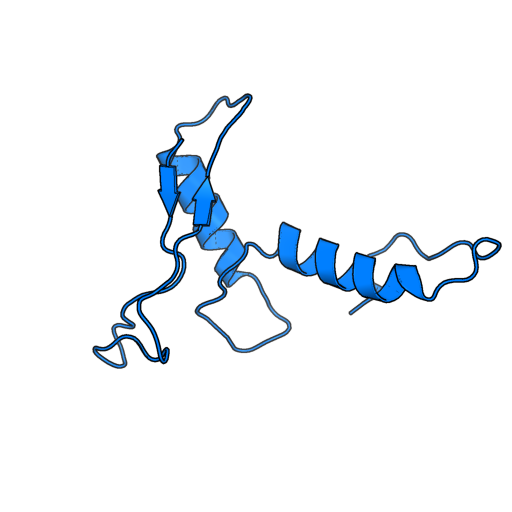7.184 1.00 73.62 91 MET A C 1
ATOM 730 O O . MET A 1 91 ? 3.007 -5.417 18.414 1.00 73.62 91 MET A O 1
#

Nearest PDB structures (foldseek):
  8j9p-assembly1_C  TM=8.560E-01  e=6.009E-04  Thermoflavifilum thermophilum
  8ifl-assembly1_K  TM=8.547E-01  e=6.899E-04  Thermoflavifilum thermophilum
  8oz6-assembly1_F  TM=8.570E-01  e=9.096E-04  Maribacter polysiphoniae
  8j9p-assembly1_A  TM=8.529E-01  e=7.922E-04  Thermoflavifilum thermophilum
  8j7s-assembly1_M  TM=8.600E-01  e=1.044E-03  Maribacter polysiphoniae

Mean predicted aligned error: 4.41 Å

Radius of gyration: 16.42 Å; Cα contacts (8 Å, |Δi|>4): 79; chains: 1; bounding box: 38×35×40 Å

Secondary structure (DSSP, 8-state):
-EEE-SS--BTTTTB--SSSSPPPEEE--SS-SS-HHHHHHHHHHHTT--TTS--TT-SS-HHHHHHHHHHHHHTTS-TTS-----GGG--

pLDDT: mean 91.82, std 4.29, range [73.62, 97.0]